Protein AF-A0A2W7CBD9-F1 (afdb_monomer_lite)

pLDDT: mean 93.04, std 8.63, range [52.16, 98.56]

Sequence (128 aa):
MFAVGNSMPLGLLGVALGYAFRRVWAGPWIGFVGASMVLHHLADLPLHHDDAHQHFWPLSSFRFISPVSYYDSDHFGLLGATVELVLVLAATAYLLPRLNSVLSKGLLGVMALVTIAGYFALQIRPLV

Radius of gyration: 18.92 Å; chains: 1; bounding box: 45×35×45 Å

Secondary structure (DSSP, 8-state):
-TTGGG-HHHHHHHHHHHHHTTTSTTHHHHHHHHHHHHHHHHHHGGG-STT---TTTTT-------S--SS-GGGTHHHHHHHHHHHHHHHHHHHGGG---HHHHHHHHHHHHHHHHHHIIIIIGGG-

Structure (mmCIF, N/CA/C/O backbone):
data_AF-A0A2W7CBD9-F1
#
_entry.id   AF-A0A2W7CBD9-F1
#
loop_
_atom_site.group_PDB
_atom_site.id
_atom_site.type_symbol
_atom_site.label_atom_id
_atom_site.label_alt_id
_atom_site.label_comp_id
_atom_site.label_asym_id
_atom_site.label_entity_id
_atom_site.label_seq_id
_atom_site.pdbx_PDB_ins_code
_atom_site.Cartn_x
_atom_site.Cartn_y
_atom_site.Cartn_z
_atom_site.occupancy
_atom_site.B_iso_or_equiv
_atom_site.auth_seq_id
_atom_site.auth_comp_id
_atom_site.auth_asym_id
_atom_site.auth_atom_id
_atom_site.pdbx_PDB_model_num
ATOM 1 N N . MET A 1 1 ? 13.242 7.934 -7.452 1.00 52.16 1 MET A N 1
ATOM 2 C CA . MET A 1 1 ? 13.066 7.432 -6.069 1.00 52.16 1 MET A CA 1
ATOM 3 C C . MET A 1 1 ? 12.023 6.317 -5.976 1.00 52.16 1 MET A C 1
ATOM 5 O O . MET A 1 1 ? 12.344 5.305 -5.375 1.00 52.16 1 MET A O 1
ATOM 9 N N . PHE A 1 2 ? 10.850 6.421 -6.619 1.00 67.50 2 PHE A N 1
ATOM 10 C CA . PHE A 1 2 ? 9.768 5.422 -6.492 1.00 67.50 2 PHE A CA 1
ATOM 11 C C . PHE A 1 2 ? 10.066 3.993 -6.997 1.00 67.50 2 PHE A C 1
ATOM 13 O O . PHE A 1 2 ? 9.442 3.056 -6.521 1.00 67.50 2 PHE A O 1
ATOM 20 N N . ALA A 1 3 ? 11.015 3.779 -7.918 1.00 84.56 3 ALA A N 1
ATOM 21 C CA . ALA A 1 3 ? 11.265 2.443 -8.484 1.00 84.56 3 ALA A CA 1
ATOM 22 C C . ALA A 1 3 ? 11.938 1.457 -7.507 1.00 84.56 3 ALA A C 1
ATOM 24 O O . ALA A 1 3 ? 11.653 0.267 -7.551 1.00 84.56 3 ALA A O 1
ATOM 25 N N . VAL A 1 4 ? 12.808 1.938 -6.607 1.00 90.25 4 VAL A N 1
ATOM 26 C CA . VAL A 1 4 ? 13.545 1.068 -5.667 1.00 90.25 4 VAL A CA 1
ATOM 27 C C . VAL A 1 4 ? 12.584 0.399 -4.688 1.00 90.25 4 VAL A C 1
ATOM 29 O O . VAL A 1 4 ? 12.643 -0.812 -4.508 1.00 90.25 4 VAL A O 1
ATOM 32 N N . GLY A 1 5 ? 11.672 1.182 -4.108 1.00 90.06 5 GLY A N 1
ATOM 33 C CA . GLY A 1 5 ? 10.674 0.688 -3.158 1.00 90.06 5 GLY A CA 1
ATOM 34 C C . GLY A 1 5 ? 9.555 -0.141 -3.787 1.00 90.06 5 GLY A C 1
ATOM 35 O O . GLY A 1 5 ? 8.781 -0.712 -3.041 1.00 90.06 5 GLY A O 1
ATOM 36 N N . ASN A 1 6 ? 9.481 -0.203 -5.123 1.00 93.31 6 ASN A N 1
ATOM 37 C CA . ASN A 1 6 ? 8.483 -0.977 -5.867 1.00 93.31 6 ASN A CA 1
ATOM 38 C C . ASN A 1 6 ? 9.083 -2.172 -6.628 1.00 93.31 6 ASN A C 1
ATOM 40 O O . ASN A 1 6 ? 8.397 -2.825 -7.413 1.00 93.31 6 ASN A O 1
ATOM 44 N N . SER A 1 7 ? 10.377 -2.443 -6.445 1.00 96.19 7 SER A N 1
ATOM 45 C CA . SER A 1 7 ? 11.125 -3.419 -7.236 1.00 96.19 7 SER A CA 1
ATOM 46 C C . SER A 1 7 ? 10.925 -4.848 -6.723 1.00 96.19 7 SER A C 1
ATOM 48 O O . SER A 1 7 ? 11.537 -5.268 -5.738 1.00 96.19 7 SER A O 1
ATOM 50 N N . MET A 1 8 ? 10.150 -5.654 -7.452 1.00 97.31 8 MET A N 1
ATOM 51 C CA . MET A 1 8 ? 10.062 -7.094 -7.195 1.00 97.31 8 MET A CA 1
ATOM 52 C C . MET A 1 8 ? 11.425 -7.803 -7.320 1.00 97.31 8 MET A C 1
ATOM 54 O O . MET A 1 8 ? 11.715 -8.631 -6.455 1.00 97.31 8 MET A O 1
ATOM 58 N N . PRO A 1 9 ? 12.308 -7.491 -8.298 1.00 98.00 9 PRO A N 1
ATOM 59 C CA . PRO A 1 9 ? 13.648 -8.077 -8.352 1.00 98.00 9 PRO A CA 1
ATOM 60 C C . PRO A 1 9 ? 14.477 -7.859 -7.082 1.00 98.00 9 PRO A C 1
ATOM 62 O O . PRO A 1 9 ? 15.123 -8.797 -6.615 1.00 98.00 9 PRO A O 1
ATOM 65 N N . LEU A 1 10 ? 14.442 -6.661 -6.487 1.00 97.38 10 LEU A N 1
ATOM 66 C CA . LEU A 1 10 ? 15.130 -6.408 -5.218 1.00 97.38 10 LEU A CA 1
ATOM 67 C C . LEU A 1 10 ? 14.491 -7.176 -4.053 1.00 97.38 10 LEU A C 1
ATOM 69 O O . LEU A 1 10 ? 15.206 -7.658 -3.174 1.00 97.38 10 LEU A O 1
ATOM 73 N N . GLY A 1 11 ? 13.168 -7.347 -4.059 1.00 97.69 11 GLY A N 1
ATOM 74 C CA . GLY A 1 11 ? 12.463 -8.150 -3.055 1.00 97.69 11 GLY A CA 1
ATOM 75 C C . GLY A 1 11 ? 12.842 -9.625 -3.138 1.00 97.69 11 GLY A C 1
ATOM 76 O O . GLY A 1 11 ? 13.196 -10.233 -2.128 1.00 97.69 11 GLY A O 1
ATOM 77 N N . LEU A 1 12 ? 12.877 -10.174 -4.355 1.00 98.50 12 LEU A N 1
ATOM 78 C CA . LEU A 1 12 ? 13.339 -11.536 -4.634 1.00 98.50 12 LEU A CA 1
ATOM 79 C C . LEU A 1 12 ? 14.812 -11.730 -4.259 1.00 98.50 12 LEU A C 1
ATOM 81 O O . LEU A 1 12 ? 15.166 -12.773 -3.707 1.00 98.50 12 LEU A O 1
ATOM 85 N N . LEU A 1 13 ? 15.663 -10.725 -4.489 1.00 98.44 13 LEU A N 1
ATOM 86 C CA . LEU A 1 13 ? 17.038 -10.736 -3.992 1.00 98.44 13 LEU A CA 1
ATOM 87 C C . LEU A 1 13 ? 17.066 -10.802 -2.458 1.00 98.44 13 LEU A C 1
ATOM 89 O O . LEU A 1 13 ? 17.812 -11.606 -1.904 1.00 98.44 13 LEU A O 1
ATOM 93 N N . GLY A 1 14 ? 16.224 -10.028 -1.768 1.00 98.06 14 G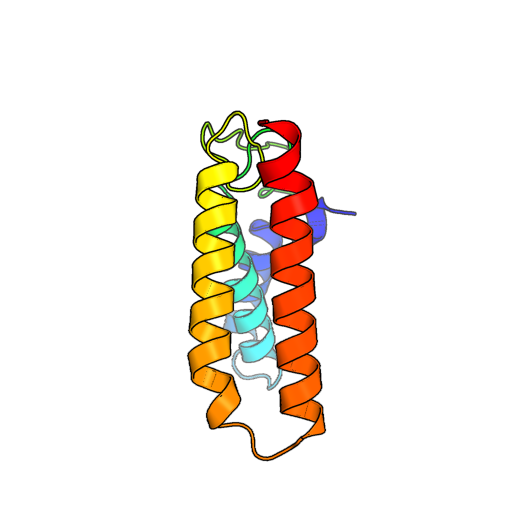LY A N 1
ATOM 94 C CA . GLY A 1 14 ? 16.052 -10.111 -0.315 1.00 98.06 14 GLY A CA 1
ATOM 95 C C . GLY A 1 14 ? 15.654 -11.514 0.156 1.00 98.06 14 GLY A C 1
ATOM 96 O O . GLY A 1 14 ? 16.271 -12.050 1.077 1.00 98.06 14 GLY A O 1
ATOM 97 N N . VAL A 1 15 ? 14.702 -12.163 -0.523 1.00 98.56 15 VAL A N 1
ATOM 98 C CA . VAL A 1 15 ? 14.317 -13.562 -0.251 1.00 98.56 15 VAL A CA 1
ATOM 99 C C . VAL A 1 15 ? 15.504 -14.512 -0.433 1.00 98.56 15 VAL A C 1
ATOM 101 O O . VAL A 1 15 ? 15.793 -15.317 0.456 1.00 98.56 15 VAL A O 1
ATOM 104 N N . ALA A 1 16 ? 16.224 -14.401 -1.553 1.00 98.56 16 ALA A N 1
ATOM 105 C CA . ALA A 1 16 ? 17.375 -15.249 -1.854 1.00 98.56 16 ALA A CA 1
ATOM 106 C C . ALA A 1 16 ? 18.500 -15.082 -0.820 1.00 98.56 16 ALA A C 1
ATOM 108 O O . ALA A 1 16 ? 19.023 -16.074 -0.306 1.00 98.56 16 ALA A O 1
ATOM 109 N N . LEU A 1 17 ? 18.833 -13.838 -0.460 1.00 98.50 17 LEU A N 1
ATOM 110 C CA . LEU A 1 17 ? 19.820 -13.528 0.576 1.00 98.50 17 LEU A CA 1
ATOM 111 C C . LEU A 1 17 ? 19.364 -14.037 1.945 1.00 98.50 17 LEU A C 1
ATOM 113 O O . LEU A 1 17 ? 20.153 -14.651 2.663 1.00 98.50 17 LEU A O 1
ATOM 117 N N . GLY A 1 18 ? 18.091 -13.852 2.295 1.00 98.44 18 GLY A N 1
ATOM 118 C CA . GLY A 1 18 ? 17.546 -14.348 3.554 1.00 98.44 18 GLY A CA 1
ATOM 119 C C . GLY A 1 18 ? 17.626 -15.869 3.675 1.00 98.44 18 GLY A C 1
ATOM 120 O O . GLY A 1 1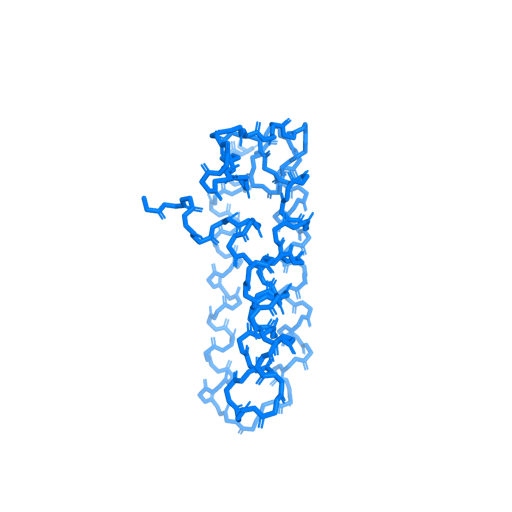8 ? 17.990 -16.391 4.730 1.00 98.44 18 GLY A O 1
ATOM 121 N N . TYR A 1 19 ? 17.387 -16.590 2.578 1.00 98.31 19 TYR A N 1
ATOM 122 C CA . TYR A 1 19 ? 17.558 -18.041 2.524 1.00 98.31 19 TYR A CA 1
ATOM 123 C C . TYR A 1 19 ? 19.034 -18.474 2.589 1.00 98.31 19 TYR A C 1
ATOM 125 O O . TYR A 1 19 ? 19.374 -19.424 3.311 1.00 98.31 19 TYR A O 1
ATOM 133 N N . ALA A 1 20 ? 19.921 -17.782 1.866 1.00 98.44 20 ALA A N 1
ATOM 134 C CA . ALA A 1 20 ? 21.359 -18.057 1.854 1.00 98.44 20 ALA A CA 1
ATOM 135 C C . ALA A 1 20 ? 21.988 -17.850 3.242 1.00 98.44 20 ALA A C 1
ATOM 137 O O . ALA A 1 20 ? 22.747 -18.696 3.717 1.00 98.44 20 ALA A O 1
ATOM 138 N N . PHE A 1 21 ? 21.594 -16.781 3.937 1.00 98.12 21 PHE A N 1
ATOM 139 C CA . PHE A 1 21 ? 22.080 -16.424 5.269 1.00 98.12 21 PHE A CA 1
ATOM 140 C C . PHE A 1 21 ? 21.141 -16.860 6.400 1.00 98.12 21 PHE A C 1
ATOM 142 O O . PHE A 1 21 ? 21.227 -16.328 7.502 1.00 98.12 21 PHE A O 1
ATOM 149 N N . ARG A 1 22 ? 20.282 -17.867 6.190 1.00 97.62 22 ARG A N 1
ATOM 150 C CA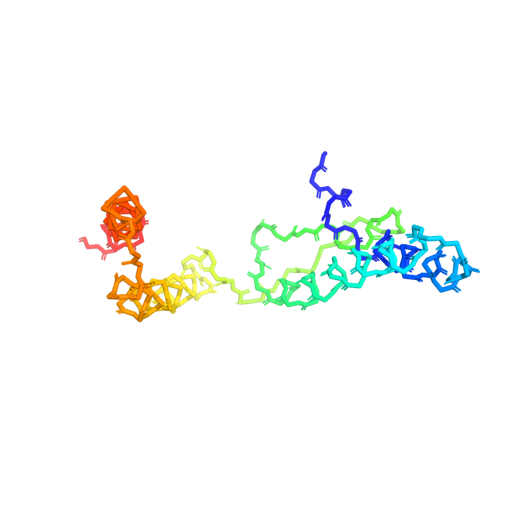 . ARG A 1 22 ? 19.261 -18.301 7.171 1.00 97.62 22 ARG A CA 1
ATOM 151 C C . ARG A 1 22 ? 19.789 -18.715 8.552 1.00 97.62 22 ARG A C 1
ATOM 153 O O . ARG A 1 22 ? 19.014 -18.804 9.494 1.00 97.62 22 ARG A O 1
ATOM 160 N N . ARG A 1 23 ? 21.089 -19.012 8.672 1.00 97.81 23 ARG A N 1
ATOM 161 C CA . ARG A 1 23 ? 21.755 -19.337 9.950 1.00 97.81 23 ARG A CA 1
ATOM 162 C C . ARG A 1 23 ? 22.302 -18.104 10.682 1.00 97.81 23 ARG A C 1
ATOM 164 O O . ARG A 1 23 ? 22.688 -18.214 11.839 1.00 97.81 23 ARG A O 1
ATOM 171 N N . VAL A 1 24 ? 22.353 -16.950 10.019 1.00 97.19 24 VAL A N 1
ATOM 172 C CA . VAL A 1 24 ? 22.708 -15.656 10.612 1.00 97.19 24 VAL A CA 1
ATOM 173 C C . VAL A 1 24 ? 21.434 -15.026 11.163 1.00 97.19 24 VAL A C 1
ATOM 175 O O . VAL A 1 24 ? 20.403 -15.054 10.496 1.00 97.19 24 VAL A O 1
ATOM 178 N N . TRP A 1 25 ? 21.501 -14.424 12.353 1.00 97.06 25 TRP A N 1
ATOM 179 C CA . TRP A 1 25 ? 20.332 -13.869 13.051 1.00 97.06 25 TRP A CA 1
ATOM 180 C C . TRP A 1 25 ? 19.493 -12.905 12.191 1.00 97.06 25 TRP A C 1
ATOM 182 O O . TRP A 1 25 ? 18.271 -12.897 12.299 1.00 97.06 25 TRP A O 1
ATOM 192 N N . ALA A 1 26 ? 20.133 -12.129 11.309 1.00 96.81 26 ALA A N 1
ATOM 193 C CA . ALA A 1 26 ? 19.469 -11.177 10.420 1.00 96.81 26 ALA A CA 1
ATOM 194 C C . ALA A 1 26 ? 18.892 -11.811 9.138 1.00 96.81 26 ALA A C 1
ATOM 196 O O . ALA A 1 26 ? 18.014 -11.223 8.512 1.00 96.81 26 ALA A O 1
ATOM 197 N N . GLY A 1 27 ? 19.357 -12.998 8.732 1.00 97.62 27 GLY A N 1
ATOM 198 C CA . GLY A 1 27 ? 18.975 -13.637 7.466 1.00 97.62 27 GLY A CA 1
ATOM 199 C C . GLY A 1 27 ? 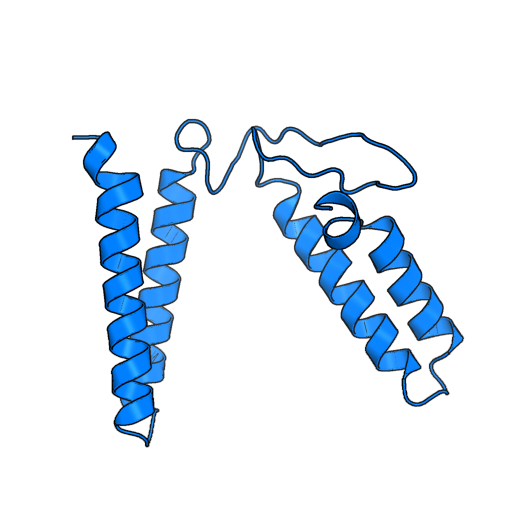17.462 -13.841 7.318 1.00 97.62 27 GLY A C 1
ATOM 200 O O . GLY A 1 27 ? 16.884 -13.337 6.354 1.00 97.62 27 GLY A O 1
ATOM 201 N N . PRO A 1 28 ? 16.784 -14.495 8.282 1.00 98.00 28 PRO A N 1
ATOM 202 C CA . PRO A 1 28 ? 15.333 -14.668 8.232 1.00 98.00 28 PRO A CA 1
ATOM 203 C C . PRO A 1 28 ? 14.560 -13.345 8.122 1.00 98.00 28 PRO A C 1
ATOM 205 O O . PRO A 1 28 ? 13.587 -13.274 7.377 1.00 98.00 28 PRO A O 1
ATOM 208 N N . TRP A 1 29 ? 15.019 -12.284 8.794 1.00 98.31 29 TRP A N 1
ATOM 209 C CA . TRP A 1 29 ? 14.388 -10.961 8.731 1.00 98.31 29 TRP A CA 1
ATOM 210 C C . TRP A 1 29 ? 14.528 -10.310 7.356 1.00 98.31 29 TRP A C 1
ATOM 212 O O . TRP A 1 29 ? 13.556 -9.767 6.837 1.00 98.31 29 TRP A O 1
ATOM 222 N N . ILE A 1 30 ? 15.704 -10.416 6.730 1.00 98.12 30 ILE A N 1
ATOM 223 C CA . ILE A 1 30 ? 15.927 -9.935 5.357 1.00 98.12 30 ILE A CA 1
ATOM 224 C C . ILE A 1 30 ? 14.999 -10.672 4.385 1.00 98.12 30 ILE A C 1
ATOM 226 O O . ILE A 1 30 ? 14.345 -10.043 3.552 1.00 98.12 30 ILE A O 1
ATOM 230 N N . GLY A 1 31 ? 14.896 -11.997 4.528 1.00 98.38 31 GLY A N 1
ATOM 231 C CA . GLY A 1 31 ? 14.006 -12.811 3.705 1.00 98.38 31 GLY A CA 1
ATOM 232 C C . GLY A 1 31 ? 12.534 -12.451 3.894 1.00 98.38 31 GLY A C 1
ATOM 233 O O . GLY A 1 31 ? 11.803 -12.345 2.913 1.00 98.38 31 GLY A O 1
ATOM 234 N N . PHE A 1 32 ? 12.112 -12.204 5.137 1.00 98.25 32 PHE A N 1
ATOM 235 C CA . PHE A 1 32 ? 10.749 -11.790 5.465 1.00 98.25 32 PHE A CA 1
ATOM 236 C C . PHE A 1 32 ? 10.387 -10.439 4.838 1.00 98.25 32 PHE A C 1
ATOM 238 O O . PHE A 1 32 ? 9.349 -10.329 4.189 1.00 98.25 32 PHE A O 1
ATOM 245 N N . VAL A 1 33 ? 11.256 -9.431 4.965 1.00 97.50 33 VAL A N 1
ATOM 246 C CA . VAL A 1 33 ? 11.040 -8.114 4.340 1.00 97.50 33 VAL A CA 1
ATOM 247 C C . VAL A 1 33 ? 11.003 -8.235 2.814 1.00 97.50 33 VAL A C 1
ATOM 249 O O . VAL A 1 33 ? 10.111 -7.675 2.181 1.00 97.50 33 VAL A O 1
ATOM 252 N N . GLY A 1 34 ? 11.911 -9.018 2.221 1.00 97.94 34 GLY A N 1
ATOM 253 C CA . GLY A 1 34 ? 11.913 -9.276 0.779 1.00 97.94 34 GLY A CA 1
ATOM 254 C C . GLY A 1 34 ? 10.623 -9.944 0.296 1.00 97.94 34 GLY A C 1
ATOM 255 O O . GLY A 1 34 ? 10.025 -9.496 -0.681 1.00 97.94 34 GLY A O 1
ATOM 256 N N . ALA A 1 35 ? 10.150 -10.967 1.013 1.00 98.19 35 ALA A N 1
ATOM 257 C CA . ALA A 1 35 ? 8.901 -11.659 0.699 1.00 98.19 35 ALA A CA 1
ATOM 258 C C . ALA A 1 35 ? 7.687 -10.735 0.851 1.00 98.19 35 ALA A C 1
ATOM 260 O O . ALA A 1 35 ? 6.824 -10.721 -0.024 1.00 98.19 35 ALA A O 1
ATOM 261 N N . SER A 1 36 ? 7.645 -9.930 1.918 1.00 97.62 36 SER A N 1
ATOM 262 C CA . SER A 1 36 ? 6.604 -8.919 2.124 1.00 97.62 36 SER A CA 1
ATOM 263 C C . SER A 1 36 ? 6.541 -7.940 0.955 1.00 97.62 36 SER A C 1
ATOM 265 O O . SER A 1 36 ? 5.451 -7.640 0.479 1.00 97.62 36 SER A O 1
ATOM 267 N N . MET A 1 37 ? 7.695 -7.472 0.472 1.00 96.69 37 MET A N 1
ATOM 268 C CA . MET A 1 37 ? 7.765 -6.541 -0.652 1.00 96.69 37 MET A CA 1
ATOM 269 C C . MET A 1 37 ? 7.234 -7.181 -1.942 1.00 96.69 37 MET A C 1
ATOM 271 O O . MET A 1 37 ? 6.404 -6.593 -2.626 1.00 96.69 37 MET A O 1
ATOM 275 N N . VAL A 1 38 ? 7.640 -8.419 -2.249 1.00 98.00 38 VAL A N 1
ATOM 276 C CA . VAL A 1 38 ? 7.146 -9.137 -3.439 1.00 98.00 38 VAL A CA 1
ATOM 277 C C . VAL A 1 38 ? 5.639 -9.375 -3.363 1.00 98.00 38 VAL A C 1
ATOM 279 O O . VAL A 1 38 ? 4.935 -9.090 -4.325 1.00 98.00 38 VAL A O 1
ATOM 282 N N . LEU A 1 39 ? 5.133 -9.881 -2.235 1.00 97.88 39 LEU A N 1
ATOM 283 C CA . LEU A 1 39 ? 3.708 -10.184 -2.079 1.00 97.88 39 LEU A CA 1
ATOM 284 C C . LEU A 1 39 ? 2.841 -8.928 -2.158 1.00 97.88 39 LEU A C 1
ATOM 286 O O . LEU A 1 39 ? 1.795 -8.959 -2.800 1.00 97.88 39 LEU A O 1
ATOM 290 N N . HIS A 1 40 ? 3.289 -7.831 -1.548 1.00 96.19 40 HIS A N 1
ATOM 291 C CA . HIS A 1 40 ? 2.611 -6.544 -1.648 1.00 96.19 40 HIS A CA 1
ATOM 292 C C . HIS A 1 40 ? 2.529 -6.079 -3.106 1.00 96.19 40 HIS A C 1
ATOM 294 O O . HIS A 1 40 ? 1.437 -5.846 -3.610 1.00 96.19 40 HIS A O 1
ATOM 300 N N . HIS A 1 41 ? 3.649 -6.074 -3.831 1.00 96.38 41 HIS A N 1
ATOM 301 C CA . HIS A 1 41 ? 3.653 -5.627 -5.224 1.00 96.38 41 HIS A CA 1
ATOM 302 C C . HIS A 1 41 ? 2.920 -6.561 -6.185 1.00 96.38 41 HIS A C 1
ATOM 304 O O . HIS A 1 41 ? 2.440 -6.101 -7.212 1.00 96.38 41 HIS A O 1
ATOM 310 N N . LEU A 1 42 ? 2.801 -7.855 -5.876 1.00 96.62 42 LEU A N 1
ATOM 311 C CA . LEU A 1 42 ? 1.929 -8.752 -6.639 1.00 96.62 42 LEU A CA 1
ATOM 312 C C . LEU A 1 42 ? 0.448 -8.387 -6.472 1.00 96.62 42 LEU A C 1
ATOM 314 O O . LEU A 1 42 ? -0.312 -8.540 -7.426 1.00 96.62 42 LEU A O 1
ATOM 318 N N . ALA A 1 43 ? 0.046 -7.913 -5.289 1.00 94.94 43 ALA A N 1
ATOM 319 C CA . ALA A 1 43 ? -1.304 -7.412 -5.048 1.00 94.94 43 ALA A CA 1
ATOM 320 C C . ALA A 1 43 ? -1.532 -6.030 -5.683 1.00 94.94 43 ALA A C 1
ATOM 322 O O . ALA A 1 43 ? -2.625 -5.781 -6.186 1.00 94.94 43 ALA A O 1
ATOM 323 N N . ASP A 1 44 ? -0.504 -5.177 -5.714 1.00 94.31 44 ASP A N 1
ATOM 324 C CA . ASP A 1 44 ? -0.578 -3.844 -6.326 1.00 94.31 44 ASP A CA 1
ATOM 325 C C . ASP A 1 44 ? -0.566 -3.891 -7.856 1.00 94.31 44 ASP A C 1
ATOM 327 O O . ASP A 1 44 ? -1.247 -3.097 -8.498 1.00 94.31 44 ASP A O 1
ATOM 331 N N . LEU A 1 45 ? 0.192 -4.816 -8.461 1.00 94.00 45 LEU A N 1
ATOM 332 C CA . LEU A 1 45 ? 0.395 -4.890 -9.911 1.00 94.00 45 LEU A CA 1
ATOM 333 C C . LEU A 1 45 ? -0.916 -4.768 -10.721 1.00 94.00 45 LEU A C 1
ATOM 335 O O . LEU A 1 45 ? -0.926 -3.989 -11.670 1.00 94.00 45 LEU A O 1
ATOM 339 N N . PRO A 1 46 ? -2.023 -5.465 -10.385 1.00 95.06 46 PRO A N 1
ATOM 340 C CA . PRO A 1 46 ? -3.280 -5.342 -11.121 1.00 95.06 46 PRO A CA 1
ATOM 341 C C . PRO A 1 46 ? -4.160 -4.146 -10.719 1.00 95.06 46 PRO A C 1
ATOM 343 O O . PRO A 1 46 ? -5.279 -4.065 -11.219 1.00 95.06 46 PRO A O 1
ATOM 346 N N . LEU A 1 47 ? -3.730 -3.246 -9.831 1.00 95.62 47 LEU A N 1
ATOM 347 C CA . LEU A 1 47 ? -4.588 -2.192 -9.269 1.00 95.62 47 LEU A CA 1
ATOM 348 C C . LEU A 1 47 ? -4.071 -0.758 -9.497 1.00 95.62 47 LEU A C 1
ATOM 350 O O . LEU A 1 47 ? -4.531 0.169 -8.827 1.00 95.62 47 LEU A O 1
ATOM 354 N N . HIS A 1 48 ? -3.158 -0.564 -10.452 1.00 94.88 48 HIS A N 1
ATOM 355 C CA . HIS A 1 48 ? -2.651 0.751 -10.858 1.00 94.88 48 HIS A CA 1
ATOM 356 C C . HIS A 1 48 ? -2.763 0.952 -12.376 1.00 94.88 48 HIS A C 1
ATOM 358 O O . HIS A 1 48 ? -2.309 0.105 -13.154 1.00 94.88 48 HIS A O 1
ATOM 364 N N . HIS A 1 49 ? -3.340 2.086 -12.787 1.00 94.56 49 HIS A N 1
ATOM 365 C CA . HIS A 1 49 ? -3.494 2.471 -14.196 1.00 94.56 49 HIS A CA 1
ATOM 366 C C . HIS A 1 49 ? -2.496 3.587 -14.543 1.00 94.56 49 HIS A C 1
ATOM 368 O O . HIS A 1 49 ? -1.387 3.309 -15.007 1.00 94.56 49 HIS A O 1
ATOM 374 N N . ASP A 1 50 ? -2.843 4.843 -14.248 1.00 92.12 50 ASP A N 1
ATOM 375 C CA . ASP A 1 50 ? -2.021 6.021 -14.570 1.00 92.12 50 ASP A CA 1
ATOM 376 C C . ASP A 1 50 ? -0.800 6.182 -13.653 1.00 92.12 50 ASP A C 1
ATOM 378 O O . ASP A 1 50 ? 0.221 6.768 -14.030 1.00 92.12 50 ASP A O 1
ATOM 382 N N . ASP A 1 51 ? -0.870 5.612 -12.453 1.00 91.38 51 ASP A N 1
ATOM 383 C CA . ASP A 1 51 ? 0.172 5.640 -11.431 1.00 91.38 51 ASP A CA 1
ATOM 384 C C . ASP A 1 51 ? 1.026 4.358 -11.391 1.00 91.38 51 ASP A C 1
ATOM 386 O O . ASP A 1 51 ? 1.831 4.170 -10.478 1.00 91.38 51 ASP A O 1
ATOM 390 N N . ALA A 1 52 ? 0.924 3.499 -12.413 1.00 93.50 52 ALA A N 1
ATOM 391 C CA . ALA A 1 52 ? 1.622 2.216 -12.474 1.00 93.50 52 ALA A CA 1
ATOM 392 C C . ALA A 1 52 ? 3.140 2.317 -12.222 1.00 93.50 52 ALA A C 1
ATOM 394 O O . ALA A 1 52 ? 3.868 3.105 -12.846 1.00 93.50 52 ALA A O 1
ATOM 395 N N . HIS A 1 53 ? 3.642 1.452 -11.337 1.00 94.25 53 HIS A N 1
ATOM 396 C CA . HIS A 1 53 ? 5.044 1.416 -10.929 1.00 94.25 53 HIS A CA 1
ATOM 397 C C . HIS A 1 53 ? 5.931 0.555 -11.844 1.00 94.25 53 HIS A C 1
ATOM 399 O O . HIS A 1 53 ? 5.487 -0.344 -12.559 1.00 94.25 53 HIS A O 1
ATOM 405 N N . GLN A 1 54 ? 7.243 0.801 -11.782 1.00 95.31 54 GLN A N 1
ATOM 406 C CA . GLN A 1 54 ? 8.262 0.013 -12.488 1.00 95.31 54 GLN A CA 1
ATOM 407 C C . GLN A 1 54 ? 8.656 -1.229 -11.684 1.00 95.31 54 GLN A C 1
ATOM 409 O O . GLN A 1 54 ? 9.779 -1.325 -11.183 1.00 95.31 54 GLN A O 1
ATOM 414 N N . HIS A 1 55 ? 7.738 -2.184 -11.550 1.00 96.38 55 HIS A N 1
ATOM 415 C CA . HIS A 1 55 ? 7.940 -3.325 -10.654 1.00 96.38 55 HIS A CA 1
ATOM 416 C C . HIS A 1 55 ? 9.123 -4.232 -11.015 1.00 96.38 55 HIS A C 1
ATOM 418 O O . HIS A 1 55 ? 9.609 -4.976 -10.167 1.00 96.38 55 HIS A O 1
ATOM 424 N N . PHE A 1 56 ? 9.622 -4.153 -12.250 1.00 96.31 56 PHE A N 1
ATOM 425 C CA . PHE A 1 56 ? 10.736 -4.964 -12.744 1.00 96.31 56 PHE A CA 1
ATOM 426 C C . PHE A 1 56 ? 12.084 -4.232 -12.747 1.00 96.31 56 PHE A C 1
ATOM 428 O O . PHE A 1 56 ? 13.073 -4.775 -13.242 1.00 96.31 56 PHE A O 1
ATOM 435 N N . TRP A 1 57 ? 12.169 -3.021 -12.191 1.00 96.12 57 TRP A N 1
ATOM 436 C CA . TRP A 1 57 ? 13.447 -2.318 -12.037 1.00 96.12 57 TRP A CA 1
ATOM 437 C C . TRP A 1 57 ? 14.405 -3.136 -11.144 1.00 96.12 57 TRP A C 1
ATOM 439 O O . TRP A 1 57 ? 13.925 -3.793 -10.225 1.00 96.12 57 TRP A O 1
ATOM 449 N N . PRO A 1 58 ? 15.736 -3.141 -11.354 1.00 95.50 58 PRO A N 1
ATOM 450 C CA . PRO A 1 58 ? 16.486 -2.478 -12.423 1.00 95.50 58 PRO A CA 1
ATOM 451 C C . PRO A 1 58 ? 16.551 -3.278 -13.731 1.00 95.50 58 PRO A C 1
ATOM 453 O O . PRO A 1 58 ? 17.190 -2.829 -14.675 1.00 95.50 58 PRO A O 1
ATOM 456 N N . LEU A 1 59 ? 15.915 -4.452 -13.801 1.00 97.25 59 LEU A N 1
ATOM 457 C CA . LEU A 1 59 ? 15.969 -5.323 -14.980 1.00 97.25 59 LEU A CA 1
ATOM 458 C C . LEU A 1 59 ? 15.179 -4.744 -16.161 1.00 97.25 59 LEU A C 1
ATOM 460 O O . LEU A 1 59 ? 15.555 -4.943 -17.312 1.00 97.25 59 LEU A O 1
ATOM 464 N N . SER A 1 60 ? 14.089 -4.027 -15.883 1.00 96.25 60 SER A N 1
ATOM 465 C CA . SER A 1 60 ? 13.259 -3.368 -16.890 1.00 96.25 60 SER A CA 1
ATOM 466 C C . SER A 1 60 ? 12.560 -2.132 -16.323 1.00 96.25 60 SER A C 1
ATOM 468 O O . SER A 1 60 ? 12.189 -2.086 -15.152 1.00 96.25 60 SER A O 1
ATOM 470 N N . SER A 1 61 ? 12.353 -1.130 -17.176 1.00 94.88 61 SER A N 1
ATOM 471 C CA . SER A 1 61 ? 11.555 0.067 -16.891 1.00 94.88 61 SER A CA 1
ATOM 472 C C . SER A 1 61 ? 10.062 -0.111 -17.202 1.00 94.88 61 SER A C 1
ATOM 474 O O . SER A 1 61 ? 9.308 0.856 -17.058 1.00 94.88 61 SER A O 1
ATOM 476 N N . PHE A 1 62 ? 9.650 -1.314 -17.626 1.00 95.38 62 PHE A N 1
ATOM 477 C CA . PHE A 1 62 ? 8.269 -1.660 -17.961 1.00 95.38 62 PHE A CA 1
ATOM 478 C C . PHE A 1 62 ? 7.307 -1.382 -16.799 1.00 95.38 62 PHE A C 1
ATOM 480 O O . PHE A 1 62 ? 7.620 -1.648 -15.635 1.00 95.38 62 PHE A O 1
ATOM 487 N N . ARG A 1 63 ? 6.124 -0.877 -17.153 1.00 95.62 63 ARG A N 1
ATOM 488 C CA . ARG A 1 63 ? 4.995 -0.622 -16.258 1.00 95.62 63 ARG A CA 1
ATOM 489 C C . ARG A 1 63 ? 3.800 -1.396 -16.788 1.00 95.62 63 ARG A C 1
ATOM 491 O O . ARG A 1 63 ? 3.474 -1.277 -17.968 1.00 95.62 63 ARG A O 1
ATOM 498 N N . PHE A 1 64 ? 3.176 -2.189 -15.929 1.00 95.94 64 PHE A N 1
ATOM 499 C CA . PHE A 1 64 ? 1.923 -2.841 -16.271 1.00 95.94 64 PHE A CA 1
ATOM 500 C C . PHE A 1 64 ? 0.790 -1.835 -16.075 1.00 95.94 64 PHE A C 1
ATOM 502 O O . PHE A 1 64 ? 0.534 -1.429 -14.948 1.00 95.94 64 PHE A O 1
ATOM 509 N N . ILE A 1 65 ? 0.165 -1.407 -17.171 1.00 96.62 65 ILE A N 1
ATOM 510 C CA . ILE A 1 65 ? -0.990 -0.506 -17.132 1.00 96.62 65 ILE A CA 1
ATOM 511 C C . ILE A 1 65 ? -2.230 -1.377 -16.949 1.00 96.62 65 ILE A C 1
ATOM 513 O O . ILE A 1 65 ? -2.660 -2.049 -17.892 1.00 96.62 65 ILE A O 1
ATOM 517 N N . SER A 1 66 ? -2.742 -1.443 -15.723 1.00 96.12 66 SER A N 1
ATOM 518 C CA . SER A 1 66 ? -3.914 -2.259 -15.421 1.00 96.12 66 SER A CA 1
ATOM 519 C C . SER A 1 66 ? -5.196 -1.545 -15.843 1.00 96.12 66 SER A C 1
ATOM 521 O O . SER A 1 66 ? -5.324 -0.370 -15.529 1.00 96.12 66 SER A O 1
ATOM 523 N N . PRO A 1 67 ? -6.191 -2.227 -16.446 1.00 95.12 67 PRO A N 1
ATOM 524 C CA . PRO A 1 67 ? -7.515 -1.645 -16.699 1.00 95.12 67 PRO A CA 1
ATOM 525 C C . PRO A 1 67 ? -8.334 -1.406 -15.415 1.00 95.12 67 PRO A C 1
ATOM 527 O O . PRO A 1 67 ? -9.444 -0.883 -15.483 1.00 95.12 67 PRO A O 1
ATOM 530 N N . VAL A 1 68 ? -7.826 -1.842 -14.257 1.00 95.50 68 VAL A N 1
ATOM 531 C CA . VAL A 1 68 ? -8.440 -1.663 -12.939 1.00 95.50 68 VAL A CA 1
ATOM 532 C C . VAL A 1 68 ? -7.481 -0.872 -12.056 1.00 95.50 68 VAL A C 1
ATOM 534 O O . VAL A 1 68 ? -6.296 -1.191 -11.973 1.00 95.50 68 VAL A O 1
ATOM 537 N N . SER A 1 69 ? -8.012 0.122 -11.352 1.00 93.69 69 SER A N 1
ATOM 538 C CA . SER A 1 69 ? -7.312 0.917 -10.356 1.00 93.69 69 SER A CA 1
ATOM 539 C C . SER A 1 69 ? -8.158 1.098 -9.100 1.00 93.69 69 SER A C 1
ATOM 541 O O . SER A 1 69 ? -9.355 1.361 -9.166 1.00 93.69 69 SER A O 1
ATOM 543 N N . TYR A 1 70 ? -7.537 0.989 -7.925 1.00 90.38 70 TYR A N 1
ATOM 544 C CA . TYR A 1 70 ? -8.231 1.296 -6.668 1.00 90.38 70 TYR A CA 1
ATOM 545 C C . TYR A 1 70 ? -8.237 2.798 -6.337 1.00 90.38 70 TYR A C 1
ATOM 547 O O . TYR A 1 70 ? -8.908 3.200 -5.387 1.00 90.38 70 TYR A O 1
ATOM 555 N N . TYR A 1 71 ? -7.508 3.613 -7.106 1.00 86.44 71 TYR A N 1
ATOM 556 C CA . TYR A 1 71 ? -7.334 5.046 -6.869 1.00 86.44 71 TYR A CA 1
ATOM 557 C C . TYR A 1 71 ? -7.957 5.912 -7.973 1.00 86.44 71 TYR A C 1
ATOM 559 O O . TYR A 1 71 ? -8.593 6.922 -7.672 1.00 86.44 71 TYR A O 1
ATOM 567 N N . ASP A 1 72 ? -7.806 5.513 -9.237 1.00 89.69 72 ASP A N 1
ATOM 568 C CA . ASP A 1 72 ? -8.310 6.255 -10.396 1.00 89.69 72 ASP A CA 1
ATOM 569 C C . ASP A 1 72 ? -9.821 6.049 -10.589 1.00 89.69 72 ASP A C 1
ATOM 571 O O . ASP A 1 72 ? -10.292 4.930 -10.812 1.00 89.69 72 ASP A O 1
ATOM 575 N N . SER A 1 73 ? -10.590 7.139 -10.516 1.00 87.25 73 SER A N 1
ATOM 576 C CA . SER A 1 73 ? -12.052 7.134 -10.618 1.00 87.25 73 SER A CA 1
ATOM 577 C C . SER A 1 73 ? -12.576 6.571 -11.937 1.00 87.25 73 SER A C 1
ATOM 579 O O . SER A 1 73 ? -13.631 5.931 -11.927 1.00 87.25 73 SER A O 1
ATOM 581 N N . ASP A 1 74 ? -11.837 6.746 -13.035 1.00 90.56 74 ASP A N 1
ATOM 582 C CA . ASP A 1 74 ? -12.239 6.258 -14.360 1.00 90.56 74 ASP A CA 1
ATOM 583 C C . ASP A 1 74 ? -11.997 4.745 -14.513 1.00 90.56 74 ASP A C 1
ATOM 585 O O . ASP A 1 74 ? -12.519 4.107 -15.430 1.00 90.56 74 ASP A O 1
ATOM 589 N N . HIS A 1 75 ? -11.283 4.143 -13.555 1.00 92.50 75 HIS A N 1
ATOM 590 C CA . HIS A 1 75 ? -10.888 2.738 -13.552 1.00 92.50 75 HIS A CA 1
ATOM 591 C C . HIS A 1 75 ? -11.271 2.016 -12.250 1.00 92.50 75 HIS A C 1
ATOM 593 O O . HIS A 1 75 ? -10.487 1.233 -11.736 1.00 92.50 75 HIS A O 1
ATOM 599 N N . PHE A 1 76 ? -12.496 2.199 -11.740 1.00 92.12 76 PHE A N 1
ATOM 600 C CA . PHE A 1 76 ? -13.021 1.579 -10.499 1.00 92.12 76 PHE A CA 1
ATOM 601 C C . PHE A 1 76 ? -12.492 2.155 -9.172 1.00 92.12 76 PHE A C 1
ATOM 603 O O . PHE A 1 76 ? -12.786 1.602 -8.105 1.00 92.12 76 PHE A O 1
ATOM 610 N N . GLY A 1 77 ? -11.820 3.306 -9.189 1.00 90.19 77 GLY A N 1
ATOM 611 C CA . GLY A 1 77 ? -11.267 3.940 -7.990 1.00 90.19 77 GLY A CA 1
ATOM 612 C C . GLY A 1 77 ? -12.308 4.235 -6.911 1.00 90.19 77 GLY A C 1
ATOM 613 O O . GLY A 1 77 ? -12.049 4.005 -5.735 1.00 90.19 77 GLY A O 1
ATOM 614 N N . LEU A 1 78 ? -13.539 4.614 -7.285 1.00 89.44 78 LEU A N 1
ATOM 615 C CA . LEU A 1 78 ? -14.623 4.822 -6.313 1.00 89.44 78 LEU A CA 1
ATOM 616 C C . LEU A 1 78 ? -14.999 3.533 -5.560 1.00 89.44 78 LEU A C 1
ATOM 618 O O . LEU A 1 78 ? -15.311 3.574 -4.366 1.00 89.44 78 LEU A O 1
ATOM 622 N N . LEU A 1 79 ? -14.971 2.381 -6.239 1.00 90.81 79 LEU A N 1
ATOM 623 C CA . LEU A 1 79 ? -15.223 1.088 -5.604 1.00 90.81 79 LEU A CA 1
ATOM 624 C C . LEU A 1 79 ? -14.089 0.744 -4.633 1.00 90.81 79 LEU A C 1
ATOM 626 O O . LEU A 1 79 ? -14.374 0.388 -3.491 1.00 90.81 79 LEU A O 1
ATOM 630 N N . GLY A 1 80 ? -12.832 0.900 -5.063 1.00 91.06 80 GLY A N 1
ATOM 631 C CA . GLY A 1 80 ? -11.653 0.702 -4.211 1.00 91.06 80 GLY A CA 1
ATOM 632 C C . GLY A 1 80 ? -11.701 1.573 -2.955 1.00 91.06 80 GLY A C 1
ATOM 633 O O . GLY A 1 80 ? -11.668 1.056 -1.838 1.00 91.06 80 GLY A O 1
ATOM 634 N N . ALA A 1 81 ? -11.917 2.874 -3.144 1.00 89.69 81 ALA A N 1
ATOM 635 C CA . ALA A 1 81 ? -12.127 3.864 -2.094 1.00 89.69 81 ALA A CA 1
ATOM 636 C C . ALA A 1 81 ? -13.230 3.468 -1.094 1.00 89.69 81 ALA A C 1
ATOM 638 O O . ALA A 1 81 ? -13.053 3.532 0.124 1.00 89.69 81 ALA A O 1
ATOM 639 N N . THR A 1 82 ? -14.382 3.027 -1.604 1.00 90.88 82 THR A N 1
ATOM 640 C CA . THR A 1 82 ? -15.521 2.614 -0.771 1.00 90.88 82 THR A CA 1
ATOM 641 C C . THR A 1 82 ? -15.193 1.364 0.042 1.00 90.88 82 THR A C 1
ATOM 643 O O . THR A 1 82 ? -15.499 1.306 1.235 1.00 90.88 82 THR A O 1
ATOM 646 N N . VAL A 1 83 ? -14.556 0.369 -0.581 1.00 92.88 83 VAL A N 1
ATOM 647 C CA . VAL A 1 83 ? -14.118 -0.854 0.104 1.00 92.88 83 VAL A CA 1
ATOM 648 C C . VAL A 1 83 ? -13.118 -0.517 1.210 1.00 92.88 83 VAL A C 1
ATOM 650 O O . VAL A 1 83 ? -13.287 -0.989 2.336 1.00 92.88 83 VAL A O 1
ATOM 653 N N . GLU A 1 84 ? -12.128 0.335 0.935 1.00 92.44 84 GLU A N 1
ATOM 654 C CA . GLU A 1 84 ? -11.152 0.773 1.936 1.00 92.44 84 GLU A CA 1
ATOM 655 C C . GLU A 1 84 ? -11.835 1.479 3.116 1.00 92.44 84 GLU A C 1
ATOM 657 O O . GLU A 1 84 ? -11.606 1.106 4.271 1.00 92.44 84 GLU A O 1
ATOM 662 N N . LEU A 1 85 ? -12.737 2.432 2.849 1.00 93.44 85 LEU A N 1
ATOM 663 C CA . LEU A 1 85 ? -13.485 3.133 3.893 1.00 93.44 85 LEU A CA 1
ATOM 664 C C . LEU A 1 85 ? -14.276 2.153 4.772 1.00 93.44 85 LEU A C 1
ATOM 666 O O . LEU A 1 85 ? -14.198 2.224 6.000 1.00 93.44 85 LEU A O 1
ATOM 670 N N . VAL A 1 86 ? -15.008 1.213 4.168 1.00 95.50 86 VAL A N 1
ATOM 671 C CA . VAL A 1 86 ? -15.780 0.205 4.913 1.00 95.50 86 VAL A CA 1
ATOM 672 C C . VAL A 1 86 ? -14.867 -0.651 5.790 1.00 95.50 86 VAL A C 1
ATOM 674 O O . VAL A 1 86 ? -15.187 -0.873 6.960 1.00 95.50 86 VAL A O 1
ATOM 677 N N . LEU A 1 87 ? -13.720 -1.096 5.268 1.00 96.06 87 LEU A N 1
ATOM 678 C CA . LEU A 1 87 ? -12.756 -1.893 6.029 1.00 96.06 87 LEU A CA 1
ATOM 679 C C . LEU A 1 87 ? -12.174 -1.111 7.213 1.00 96.06 87 LEU A C 1
ATOM 681 O O . LEU A 1 87 ? -12.130 -1.640 8.327 1.00 96.06 87 LEU A O 1
ATOM 685 N N . VAL A 1 88 ? -11.785 0.152 7.010 1.00 95.69 88 VAL A N 1
ATOM 686 C CA . VAL A 1 88 ? -11.255 1.018 8.078 1.00 95.69 88 VAL A CA 1
ATOM 687 C C . VAL A 1 88 ? -12.303 1.262 9.164 1.00 95.69 88 VAL A C 1
ATOM 689 O O . VAL A 1 88 ? -11.988 1.180 10.357 1.00 95.69 88 VAL A O 1
ATOM 692 N N . LEU A 1 89 ? -13.558 1.521 8.787 1.00 95.94 89 LEU A N 1
ATOM 693 C CA . LEU A 1 89 ? -14.642 1.730 9.749 1.00 95.94 89 LEU A CA 1
ATOM 694 C C . LEU A 1 89 ? -14.997 0.448 10.505 1.00 95.94 89 LEU A C 1
ATOM 696 O O . LEU A 1 89 ? -15.159 0.496 11.726 1.00 95.94 89 LEU A O 1
ATOM 700 N N . ALA A 1 90 ? -15.050 -0.699 9.825 1.00 97.62 90 ALA A N 1
ATOM 701 C CA . ALA A 1 90 ? -15.289 -1.991 10.463 1.00 97.62 90 ALA A CA 1
ATOM 702 C C . ALA A 1 90 ? -14.170 -2.344 11.455 1.00 97.62 90 ALA A C 1
ATOM 704 O O . ALA A 1 90 ? -14.446 -2.714 12.601 1.00 97.62 90 ALA A O 1
ATOM 705 N N . ALA A 1 91 ? -12.907 -2.161 11.056 1.00 97.19 91 ALA A N 1
ATOM 706 C CA . ALA A 1 91 ? -11.755 -2.368 11.928 1.00 97.19 91 ALA A CA 1
ATOM 707 C C . ALA A 1 91 ? -11.772 -1.402 13.121 1.00 97.19 91 ALA A C 1
ATOM 709 O O . ALA A 1 91 ? -11.535 -1.816 14.257 1.00 97.19 91 ALA A O 1
ATOM 710 N N . THR A 1 92 ? -12.126 -0.134 12.895 1.00 96.81 92 THR A N 1
ATOM 711 C CA . THR A 1 92 ? -12.263 0.863 13.964 1.00 96.81 92 THR A CA 1
ATOM 712 C C . THR A 1 92 ? -13.350 0.464 14.955 1.00 96.81 92 THR A C 1
ATOM 714 O O . THR A 1 92 ? -13.077 0.395 16.152 1.00 96.81 92 THR A O 1
ATOM 717 N N . ALA A 1 93 ? -14.556 0.139 14.485 1.00 97.06 93 ALA A N 1
ATOM 718 C CA . ALA A 1 93 ? -15.666 -0.286 15.336 1.00 97.06 93 ALA A CA 1
ATOM 719 C C . ALA A 1 93 ? -15.324 -1.550 16.142 1.00 97.06 93 ALA A C 1
ATOM 721 O O . ALA A 1 93 ? -15.695 -1.667 17.312 1.00 97.06 93 ALA A O 1
ATOM 722 N N . TYR A 1 94 ? -14.564 -2.473 15.545 1.00 98.00 94 TYR A N 1
ATOM 723 C CA . TYR A 1 94 ? -14.067 -3.661 16.229 1.00 98.00 94 TYR A CA 1
ATOM 724 C C . TYR A 1 94 ? -13.017 -3.326 17.304 1.00 98.00 94 TYR A C 1
ATOM 726 O O . TYR A 1 94 ? -13.087 -3.846 18.421 1.00 98.00 94 TYR A O 1
ATOM 734 N N . LEU A 1 95 ? -12.046 -2.461 17.011 1.00 97.31 95 LEU A N 1
ATOM 735 C CA . LEU A 1 95 ? -10.923 -2.180 17.911 1.00 97.31 95 LEU A CA 1
ATOM 736 C C . LEU A 1 95 ? -11.269 -1.194 19.030 1.00 97.31 95 LEU A C 1
ATOM 738 O O . LEU A 1 95 ? -10.828 -1.390 20.161 1.00 97.31 95 LEU A O 1
ATOM 742 N N . LEU A 1 96 ? -12.075 -0.168 18.759 1.00 96.62 96 LEU A N 1
ATOM 743 C CA . LEU A 1 96 ? -12.367 0.924 19.692 1.00 96.62 96 LEU A CA 1
ATOM 744 C C . LEU A 1 96 ? -12.828 0.469 21.097 1.00 96.62 96 LEU A C 1
ATOM 746 O O . LEU A 1 96 ? -12.273 0.973 22.081 1.00 96.62 96 LEU A O 1
ATOM 750 N N . PRO A 1 97 ? -13.763 -0.495 21.254 1.00 96.88 97 PRO A N 1
ATOM 751 C CA . PRO A 1 97 ? -14.165 -0.970 22.581 1.00 96.88 97 PRO A CA 1
ATOM 752 C C . PRO A 1 97 ? -13.086 -1.809 23.287 1.00 96.88 97 PRO A C 1
ATOM 754 O O . PRO A 1 97 ? -13.153 -1.967 24.502 1.00 96.88 97 PRO A O 1
ATOM 757 N N . ARG A 1 98 ? -12.092 -2.330 22.555 1.00 97.44 98 ARG A N 1
ATOM 758 C CA . ARG A 1 98 ? -11.013 -3.194 23.075 1.00 97.44 98 ARG A CA 1
ATOM 759 C C . ARG A 1 98 ? -9.791 -2.410 23.557 1.00 97.44 98 ARG A C 1
ATOM 761 O O . ARG A 1 98 ? -8.890 -2.985 24.159 1.00 97.44 98 ARG A O 1
ATOM 768 N N . LEU A 1 99 ? -9.738 -1.105 23.293 1.00 97.00 99 LEU A N 1
ATOM 769 C CA . LEU A 1 99 ? -8.654 -0.247 23.762 1.00 97.00 99 LEU A CA 1
ATOM 770 C C . LEU A 1 99 ? -8.857 0.117 25.239 1.00 97.00 99 LEU A C 1
ATOM 772 O O . LEU A 1 99 ? -9.951 0.500 25.651 1.00 97.00 99 LEU A O 1
ATOM 776 N N . ASN A 1 100 ? -7.782 0.072 26.026 1.00 96.75 100 ASN A N 1
ATOM 777 C CA . ASN A 1 100 ? -7.817 0.443 27.447 1.00 96.75 100 ASN A CA 1
ATOM 778 C C . ASN A 1 100 ? -7.465 1.922 27.692 1.00 96.75 100 ASN A C 1
ATOM 780 O O . ASN A 1 100 ? -7.837 2.486 28.715 1.00 96.75 100 ASN A O 1
ATOM 784 N N . SER A 1 101 ? -6.776 2.572 26.749 1.00 97.75 101 SER A N 1
ATOM 785 C CA . SER A 1 101 ? -6.329 3.964 26.872 1.00 97.75 101 SER A CA 1
ATOM 786 C C . SER A 1 101 ? -7.299 4.938 26.201 1.00 97.75 101 SER A C 1
ATOM 788 O O . SER A 1 101 ? -7.643 4.771 25.028 1.00 97.75 101 SER A O 1
ATOM 790 N N . VAL A 1 102 ? -7.692 5.994 26.924 1.00 96.50 102 VAL A N 1
ATOM 791 C CA . VAL A 1 102 ? -8.502 7.103 26.384 1.00 96.50 102 VAL A CA 1
ATOM 792 C C . VAL A 1 102 ? -7.779 7.790 25.227 1.00 96.50 102 VAL A C 1
ATOM 794 O O . VAL A 1 102 ? -8.412 8.099 24.221 1.00 96.50 102 VAL A O 1
ATOM 797 N N . LEU A 1 103 ? -6.454 7.953 25.321 1.00 97.69 103 LEU A N 1
ATOM 798 C CA . LEU A 1 103 ? -5.656 8.522 24.237 1.00 97.69 103 LEU A CA 1
ATOM 799 C C . LEU A 1 103 ? -5.730 7.646 22.982 1.00 97.69 103 LEU A C 1
ATOM 801 O O . LEU A 1 103 ? -5.999 8.159 21.903 1.00 97.69 103 LEU A O 1
ATOM 805 N N . SER A 1 104 ? -5.565 6.326 23.114 1.00 96.75 104 SER A N 1
ATOM 806 C CA . SER A 1 104 ? -5.654 5.408 21.969 1.00 96.75 104 SER A CA 1
ATOM 807 C C . SER A 1 104 ? -7.042 5.423 21.326 1.00 96.75 104 SER A C 1
ATOM 809 O O . SER A 1 104 ? -7.142 5.411 20.101 1.00 96.75 104 SER A O 1
ATOM 811 N N . LYS A 1 105 ? -8.112 5.503 22.130 1.00 97.31 105 LYS A N 1
ATOM 812 C CA . LYS A 1 105 ? -9.484 5.666 21.618 1.00 97.31 105 LYS A CA 1
ATOM 813 C C . LYS A 1 105 ? -9.658 6.987 20.879 1.00 97.31 105 LYS A C 1
ATOM 815 O O . LYS A 1 105 ? -10.219 6.993 19.789 1.00 97.31 105 LYS A O 1
ATOM 820 N N . GLY A 1 106 ? -9.162 8.081 21.457 1.00 97.50 106 GLY A N 1
ATOM 821 C CA . GLY A 1 106 ? -9.204 9.407 20.848 1.00 97.50 106 GLY A CA 1
ATOM 822 C C . GLY A 1 106 ? -8.477 9.438 19.506 1.00 97.50 106 GLY A C 1
ATOM 823 O O . GLY A 1 106 ? -9.058 9.859 18.514 1.00 97.50 106 GLY A O 1
ATOM 824 N N . LEU A 1 107 ? -7.249 8.915 19.451 1.00 97.50 107 LEU A N 1
ATOM 825 C CA . LEU A 1 107 ? -6.454 8.846 18.222 1.00 97.50 107 LEU A CA 1
ATOM 826 C C . LEU A 1 107 ? -7.130 7.995 17.142 1.00 97.50 107 LEU A C 1
ATOM 828 O O . LEU A 1 107 ? -7.215 8.432 15.998 1.00 97.50 107 LEU A O 1
ATOM 832 N N . LEU A 1 108 ? -7.656 6.817 17.498 1.00 97.19 108 LEU A N 1
ATOM 833 C CA . LEU A 1 108 ? -8.368 5.965 16.544 1.00 97.19 108 LEU A CA 1
ATOM 834 C C . LEU A 1 108 ? -9.656 6.636 16.033 1.00 97.19 108 LEU A C 1
ATOM 836 O O . LEU A 1 108 ? -9.935 6.597 14.838 1.00 97.19 108 LEU A O 1
ATOM 840 N N . GLY A 1 109 ? -10.412 7.294 16.918 1.00 96.44 109 GLY A N 1
ATOM 841 C CA . GLY A 1 109 ? -11.611 8.047 16.544 1.00 96.44 109 GLY A CA 1
ATOM 842 C C . GLY A 1 109 ? -11.304 9.222 15.613 1.00 96.44 109 GLY A C 1
ATOM 843 O O . GLY A 1 109 ? -11.976 9.386 14.598 1.00 96.44 109 GLY A O 1
ATOM 844 N N . VAL A 1 110 ? -10.259 10.003 15.910 1.00 96.56 110 VAL A N 1
ATOM 845 C CA . VAL A 1 110 ? -9.795 11.094 15.035 1.00 96.56 110 VAL A CA 1
ATOM 846 C C . VAL A 1 110 ? -9.361 10.550 13.679 1.00 96.56 110 VAL A C 1
ATOM 848 O O . VAL A 1 110 ? -9.762 11.108 12.662 1.00 96.56 110 VAL A O 1
ATOM 851 N N . MET A 1 111 ? -8.606 9.448 13.644 1.00 95.31 111 MET A N 1
ATOM 852 C CA . MET A 1 111 ? -8.189 8.830 12.385 1.00 95.31 111 MET A CA 1
ATOM 853 C C . MET A 1 111 ? -9.399 8.435 11.532 1.00 95.31 111 MET A C 1
ATOM 855 O O . MET A 1 111 ? -9.459 8.800 10.364 1.00 95.31 111 MET A O 1
ATOM 859 N N . ALA A 1 112 ? -10.405 7.780 12.121 1.00 96.00 112 ALA A N 1
ATOM 860 C CA . ALA A 1 112 ? -11.623 7.413 11.401 1.00 96.00 112 ALA A CA 1
ATOM 861 C C . ALA A 1 112 ? -12.386 8.636 10.862 1.00 96.00 112 ALA A C 1
ATOM 863 O O . ALA A 1 112 ? -12.850 8.614 9.723 1.00 96.00 112 ALA A O 1
ATOM 864 N N . LEU A 1 113 ? -12.479 9.721 11.641 1.00 95.81 113 LEU A N 1
ATOM 865 C CA . LEU A 1 113 ? -13.108 10.968 11.192 1.00 95.81 113 LEU A CA 1
ATOM 866 C C . LEU A 1 113 ? -12.345 11.616 10.032 1.00 95.81 113 LEU A C 1
ATOM 868 O O . LEU A 1 113 ? -12.968 12.046 9.062 1.00 95.81 113 LEU A O 1
ATOM 872 N N . VAL A 1 114 ? -11.012 11.661 10.110 1.00 95.25 114 VAL A N 1
ATOM 873 C CA . VAL A 1 114 ? -10.157 12.178 9.032 1.00 95.25 114 VAL A CA 1
ATOM 874 C C . VAL A 1 114 ? -10.320 11.335 7.770 1.00 95.25 114 VAL A C 1
ATOM 876 O O . VAL A 1 114 ? -10.480 11.900 6.691 1.00 95.25 114 VAL A O 1
ATOM 879 N N . THR A 1 115 ? -10.355 10.006 7.896 1.00 93.25 115 THR A N 1
ATOM 880 C CA . THR A 1 115 ? -10.596 9.098 6.769 1.00 93.25 115 THR A CA 1
ATOM 881 C C . THR A 1 115 ? -11.957 9.370 6.124 1.00 93.25 115 THR A C 1
ATOM 883 O O . THR A 1 115 ? -12.007 9.617 4.922 1.00 93.25 115 THR A O 1
ATOM 886 N N . ILE A 1 116 ? -13.049 9.421 6.899 1.00 93.81 116 ILE A N 1
ATOM 887 C CA . ILE A 1 116 ? -14.395 9.737 6.376 1.00 93.81 116 ILE A CA 1
ATOM 888 C C . ILE A 1 116 ? -14.397 11.085 5.644 1.00 93.81 116 ILE A C 1
ATOM 890 O O . ILE A 1 116 ? -14.897 11.182 4.522 1.00 93.81 116 ILE A O 1
ATOM 894 N N . ALA A 1 117 ? -13.832 12.123 6.268 1.00 93.00 117 ALA A N 1
ATOM 895 C CA . ALA A 1 117 ? -13.787 13.462 5.691 1.00 93.00 117 ALA A CA 1
ATOM 896 C C . ALA A 1 117 ? -12.974 13.499 4.387 1.00 93.00 117 ALA A C 1
ATOM 898 O O . ALA A 1 117 ? -13.409 14.120 3.417 1.00 93.00 117 ALA A O 1
ATOM 899 N N . GLY A 1 118 ? -11.832 12.806 4.346 1.00 89.75 118 GLY A N 1
ATOM 900 C CA . GLY A 1 118 ? -10.994 12.679 3.156 1.00 89.75 118 GLY A CA 1
ATOM 901 C C . GLY A 1 118 ? -11.731 12.007 2.001 1.00 89.75 118 GLY A C 1
ATOM 902 O O . GLY A 1 118 ? -11.767 12.557 0.901 1.00 89.75 118 GLY A O 1
ATOM 903 N N . TYR A 1 119 ? -12.399 10.880 2.262 1.00 87.12 119 TYR A N 1
ATOM 904 C CA . TYR A 1 119 ? -13.203 10.188 1.251 1.00 87.12 119 TYR A CA 1
ATOM 905 C C . TYR A 1 119 ? -14.344 11.057 0.720 1.00 87.12 119 TYR A C 1
ATOM 907 O O . TYR A 1 119 ? -14.530 11.169 -0.492 1.00 87.12 119 TYR A O 1
ATOM 915 N N . PHE A 1 120 ? -15.078 11.737 1.602 1.00 84.75 120 PHE A N 1
ATOM 916 C CA . PHE A 1 120 ? -16.162 12.617 1.171 1.00 84.75 120 PHE A CA 1
ATOM 917 C C . PHE A 1 120 ? -15.655 13.791 0.318 1.00 84.75 120 PHE A C 1
ATOM 919 O O . PHE A 1 120 ? -16.237 14.101 -0.723 1.00 84.75 120 PHE A O 1
ATOM 926 N N . ALA A 1 121 ? -14.555 14.427 0.729 1.00 85.44 121 ALA A N 1
ATOM 927 C CA . ALA A 1 121 ? -14.005 15.596 0.050 1.00 85.44 121 ALA A CA 1
ATOM 928 C C . ALA A 1 121 ? -13.360 15.272 -1.305 1.00 85.44 121 ALA A C 1
ATOM 930 O O . ALA A 1 121 ? -13.494 16.069 -2.232 1.00 85.44 121 ALA A O 1
ATOM 931 N N . LEU A 1 122 ? -12.654 14.142 -1.405 1.00 79.56 122 LEU A N 1
ATOM 932 C CA . LEU A 1 122 ? -11.829 13.808 -2.570 1.00 79.56 122 LEU A CA 1
ATOM 933 C C . LEU A 1 122 ? -12.529 12.897 -3.578 1.00 79.56 122 LEU A C 1
ATOM 935 O O . LEU A 1 122 ? -12.209 12.978 -4.755 1.00 79.56 122 LEU A O 1
ATOM 939 N N . GLN A 1 123 ? -13.456 12.043 -3.136 1.00 74.31 123 GLN A N 1
ATOM 940 C CA . GLN A 1 123 ? -14.046 11.004 -3.991 1.00 74.31 123 GLN A CA 1
ATOM 941 C C . GLN A 1 123 ? -15.539 11.230 -4.260 1.00 74.31 123 GLN A C 1
ATOM 943 O O . GLN A 1 123 ? -16.006 10.961 -5.358 1.00 74.31 123 GLN A O 1
ATOM 948 N N . ILE A 1 124 ? -16.302 11.750 -3.289 1.00 67.50 124 ILE A N 1
ATOM 949 C CA . ILE A 1 124 ? -17.763 11.907 -3.434 1.00 67.50 124 ILE A CA 1
ATOM 950 C C . ILE A 1 124 ? -18.132 13.293 -3.968 1.00 67.50 124 ILE A C 1
ATOM 952 O O . ILE A 1 124 ? -18.935 13.408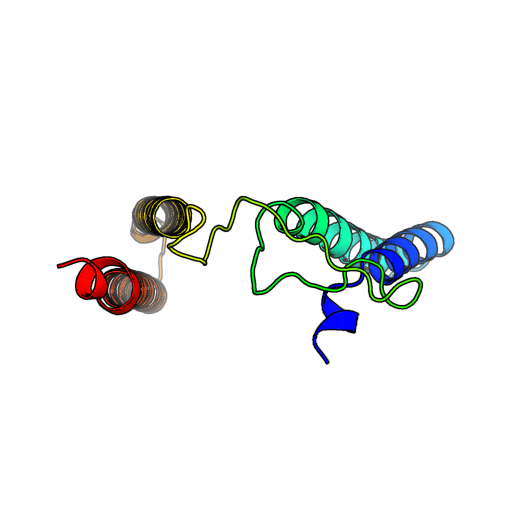 -4.890 1.00 67.50 124 ILE A O 1
ATOM 956 N N . ARG A 1 125 ? -17.542 14.359 -3.415 1.00 65.06 125 ARG A N 1
ATOM 957 C CA . ARG A 1 125 ? -17.846 15.740 -3.820 1.00 65.06 125 ARG A CA 1
ATOM 958 C C . ARG A 1 125 ? -17.622 16.038 -5.315 1.00 65.06 125 ARG A C 1
ATOM 960 O O . ARG A 1 125 ? -18.421 16.792 -5.850 1.00 65.06 125 ARG A O 1
ATOM 967 N N . PRO A 1 126 ? -16.592 15.509 -6.002 1.00 62.03 126 PRO A N 1
ATOM 968 C CA . PRO A 1 126 ? -16.392 15.783 -7.429 1.00 62.03 126 PRO A CA 1
ATOM 969 C C . PRO A 1 126 ? -17.444 15.153 -8.357 1.00 62.03 126 PRO A C 1
ATOM 971 O O . PRO A 1 126 ? -17.462 15.477 -9.541 1.00 62.03 126 PRO A O 1
ATOM 974 N N . LEU A 1 127 ? -18.287 14.249 -7.843 1.00 59.38 127 LEU A N 1
ATOM 975 C CA . LEU A 1 127 ? -19.282 13.496 -8.615 1.00 59.38 127 LEU A CA 1
ATOM 976 C C . LEU A 1 127 ? -20.710 14.071 -8.515 1.00 59.38 127 LEU A C 1
ATOM 978 O O . LEU A 1 127 ? -21.615 13.536 -9.157 1.00 59.38 127 LEU A O 1
ATOM 982 N N . VAL A 1 128 ? -20.923 15.117 -7.703 1.00 56.34 128 VAL A N 1
ATOM 983 C CA . VAL A 1 128 ? -22.219 15.786 -7.453 1.00 56.34 128 VAL A CA 1
ATOM 984 C C . VAL A 1 128 ? -22.144 17.241 -7.891 1.00 56.34 128 VAL A C 1
ATOM 986 O O . VAL A 1 12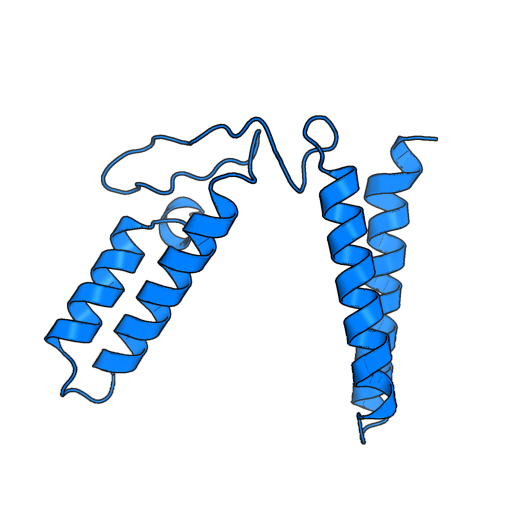8 ? -23.096 17.693 -8.563 1.00 56.34 128 VAL A O 1
#

Foldseek 3Di:
DQAVLLALVVLVVLLVQLVVVVVPPCSVVSNVSSVVSNVVNVVCLQAAAPPFYCHHPPVDSDGRHHCAHCCDPNRCVLVSLVVVLVVLVVVLVVCLVVDPDPVVNVVSVVVNVVSVVCCCVPPVVVVD